Protein AF-A0A0F9M0K1-F1 (afdb_monomer_lite)

Secondary structure (DSSP, 8-state):
----TTSS-GGGGGSPTT--S--PPPSS-HHHHHHHHHHHHTTS---

Sequence (47 aa)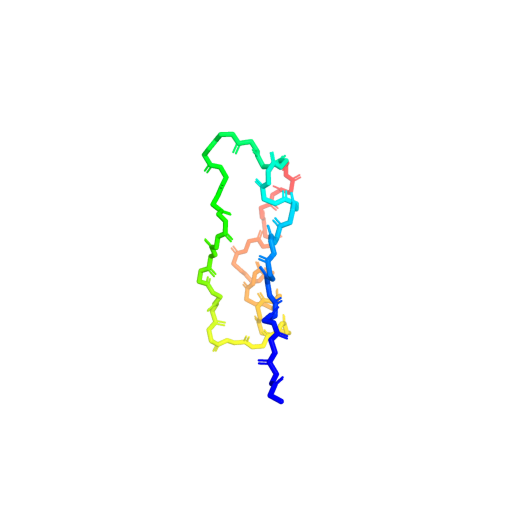:
MSENPYAEKPWLSSYEEGVPSHIDYPEMNIYEFLDNSAKEFGSRTAI

Radius of gyration: 16.44 Å; chains: 1; bounding box: 36×30×33 Å

Organism: NCBI:txid412755

Structure (mmCIF, N/CA/C/O backbone):
data_AF-A0A0F9M0K1-F1
#
_entry.id   AF-A0A0F9M0K1-F1
#
loop_
_atom_site.group_PDB
_atom_site.id
_atom_site.type_symbol
_atom_site.label_atom_id
_atom_site.label_alt_id
_atom_site.label_comp_id
_atom_site.label_asym_id
_atom_site.label_entity_id
_atom_site.label_seq_id
_atom_site.pdbx_PDB_ins_code
_atom_site.Cartn_x
_atom_site.Cartn_y
_atom_site.Cartn_z
_atom_site.occupancy
_atom_site.B_iso_or_equiv
_atom_site.auth_seq_id
_atom_site.auth_comp_id
_atom_site.auth_asym_id
_atom_site.auth_atom_id
_atom_site.pdbx_PDB_model_num
ATOM 1 N N . MET A 1 1 ? 19.640 -20.027 -17.441 1.00 50.06 1 MET A N 1
ATOM 2 C CA . MET A 1 1 ? 19.881 -19.036 -16.371 1.00 50.06 1 MET A CA 1
ATOM 3 C C . MET A 1 1 ? 18.595 -18.238 -16.223 1.00 50.06 1 MET A C 1
ATOM 5 O O . MET A 1 1 ? 18.057 -17.852 -17.248 1.00 50.06 1 MET A O 1
ATOM 9 N N . SER A 1 2 ? 18.028 -18.112 -15.025 1.00 57.97 2 SER A N 1
ATOM 10 C CA . SER A 1 2 ? 16.740 -17.433 -14.808 1.00 57.97 2 SER A CA 1
ATOM 11 C C . SER A 1 2 ? 16.916 -15.909 -14.700 1.00 57.97 2 SER A C 1
ATOM 13 O O . SER A 1 2 ? 17.496 -15.445 -13.722 1.00 57.97 2 SER A O 1
ATOM 15 N N . GLU A 1 3 ? 16.400 -15.147 -15.669 1.00 71.44 3 GLU A N 1
ATOM 16 C CA . GLU A 1 3 ? 16.184 -13.685 -15.609 1.00 71.44 3 GLU A CA 1
ATOM 17 C C . GLU A 1 3 ? 14.709 -13.376 -15.283 1.00 71.44 3 GLU A C 1
ATOM 19 O O . GLU A 1 3 ? 13.837 -14.214 -15.496 1.00 71.44 3 GLU A O 1
ATOM 24 N N . ASN A 1 4 ? 14.335 -12.149 -14.922 1.00 70.81 4 ASN A N 1
ATOM 25 C CA . ASN A 1 4 ? 14.390 -11.557 -13.581 1.00 70.81 4 ASN A CA 1
ATOM 26 C C . ASN A 1 4 ? 12.911 -11.339 -13.164 1.00 70.81 4 ASN A C 1
ATOM 28 O O . ASN A 1 4 ? 12.159 -10.821 -13.994 1.00 70.81 4 ASN A O 1
ATOM 32 N N . PRO A 1 5 ? 12.468 -11.697 -11.935 1.00 67.88 5 PRO A N 1
ATOM 33 C CA . PRO A 1 5 ? 11.052 -11.712 -11.506 1.00 67.88 5 PRO A CA 1
ATOM 34 C C . PRO A 1 5 ? 10.298 -10.374 -11.594 1.00 67.88 5 PRO A C 1
ATOM 36 O O . PRO A 1 5 ? 9.108 -10.309 -11.297 1.00 67.88 5 PRO A O 1
ATOM 39 N N . TYR A 1 6 ? 10.980 -9.304 -11.983 1.00 64.62 6 TYR A N 1
ATOM 40 C CA . TYR A 1 6 ? 10.503 -7.935 -11.924 1.00 64.62 6 TYR A CA 1
ATOM 41 C C . TYR A 1 6 ? 11.083 -7.063 -13.035 1.00 64.62 6 TYR A C 1
ATOM 43 O O . TYR A 1 6 ? 11.267 -5.872 -12.814 1.00 64.62 6 TYR A O 1
ATOM 51 N N . ALA A 1 7 ? 11.401 -7.640 -14.197 1.00 70.75 7 ALA A N 1
ATOM 52 C CA . ALA A 1 7 ? 12.295 -7.019 -15.175 1.00 70.75 7 ALA A CA 1
ATOM 53 C C . ALA A 1 7 ? 12.037 -5.524 -15.464 1.00 70.75 7 ALA A C 1
ATOM 55 O O . ALA A 1 7 ? 13.008 -4.787 -15.551 1.00 70.75 7 ALA A O 1
ATOM 56 N N . GLU A 1 8 ? 10.792 -5.034 -15.497 1.00 77.12 8 GLU A N 1
ATOM 57 C CA . GLU A 1 8 ? 10.548 -3.577 -15.553 1.00 77.12 8 GLU A CA 1
ATOM 58 C C . GLU A 1 8 ? 9.451 -3.056 -14.606 1.00 77.12 8 GLU A C 1
ATOM 60 O O . GLU A 1 8 ? 9.231 -1.851 -14.558 1.00 77.12 8 GLU A O 1
ATOM 65 N N . LYS A 1 9 ? 8.759 -3.931 -13.849 1.00 85.31 9 LYS A N 1
ATOM 66 C CA . LYS A 1 9 ? 7.563 -3.609 -13.025 1.00 85.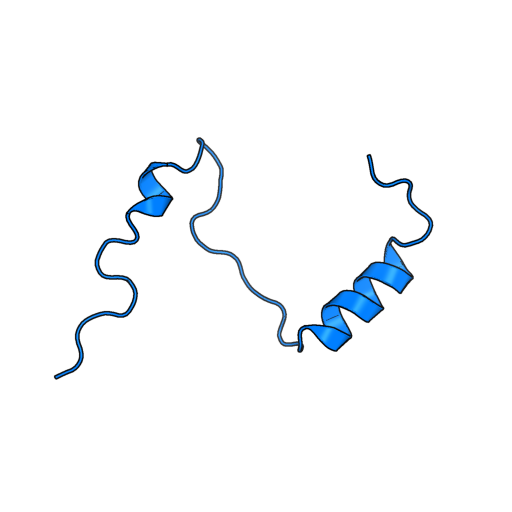31 9 LYS A CA 1
ATOM 67 C C . LYS A 1 9 ? 6.747 -2.413 -13.580 1.00 85.31 9 LYS A C 1
ATOM 69 O O . LYS A 1 9 ? 6.580 -1.416 -12.875 1.00 85.31 9 LYS A O 1
ATOM 74 N N . PRO A 1 10 ? 6.240 -2.474 -14.827 1.00 85.88 10 PRO A N 1
ATOM 75 C CA . PRO A 1 10 ? 5.733 -1.297 -15.541 1.00 85.88 10 PRO A CA 1
ATOM 76 C C . PRO A 1 10 ? 4.574 -0.588 -14.826 1.00 85.88 10 PRO A C 1
ATOM 78 O O . PRO A 1 10 ? 4.403 0.617 -14.981 1.00 85.88 10 PRO A O 1
ATOM 81 N N . TRP A 1 11 ? 3.819 -1.295 -13.982 1.00 88.88 11 TRP A N 1
ATOM 82 C CA . TRP A 1 11 ? 2.763 -0.719 -13.142 1.00 88.88 11 TRP A CA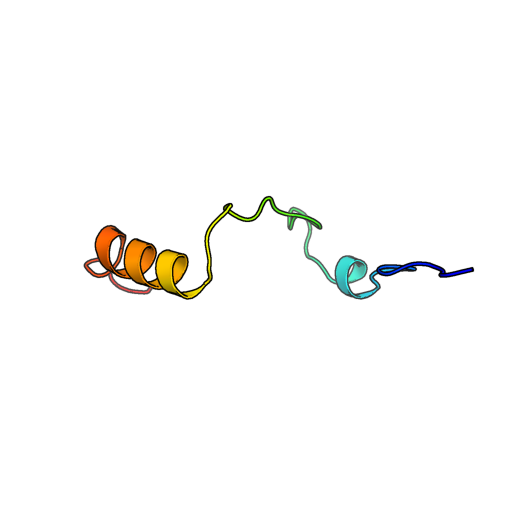 1
ATOM 83 C C . TRP A 1 11 ? 3.265 0.328 -12.138 1.00 88.88 11 TRP A C 1
ATOM 85 O O . TRP A 1 11 ? 2.502 1.221 -11.782 1.00 88.88 11 TRP A O 1
ATOM 95 N N . LEU A 1 12 ? 4.535 0.277 -11.717 1.00 89.00 12 LEU A N 1
ATOM 96 C CA . LEU A 1 12 ? 5.115 1.298 -10.839 1.00 89.00 12 LEU A CA 1
ATOM 97 C C . LEU A 1 12 ? 5.136 2.681 -11.496 1.00 89.00 12 LEU A C 1
ATOM 99 O O . LEU A 1 12 ? 5.066 3.681 -10.796 1.00 89.00 12 LEU A O 1
ATOM 103 N N . SER A 1 13 ? 5.195 2.752 -12.829 1.00 88.69 13 SER A N 1
ATOM 104 C CA . SER A 1 13 ? 5.134 4.031 -13.551 1.00 88.69 13 SER A CA 1
ATOM 105 C C . SER A 1 13 ? 3.770 4.719 -13.451 1.00 88.69 13 SER A C 1
ATOM 107 O O . SER A 1 13 ? 3.660 5.909 -13.721 1.00 88.69 13 SER A O 1
ATOM 109 N N . SER A 1 14 ? 2.729 3.970 -13.080 1.00 91.56 14 SER A N 1
ATOM 110 C CA . SER A 1 14 ? 1.363 4.470 -12.911 1.00 91.56 14 SER A CA 1
ATOM 111 C C . SER A 1 14 ? 1.038 4.815 -11.456 1.00 91.56 14 SER A C 1
ATOM 113 O O . SER A 1 14 ? -0.094 5.186 -11.162 1.00 91.56 14 SER A O 1
ATOM 115 N N . TYR A 1 15 ? 1.996 4.650 -10.540 1.00 92.75 15 TYR A N 1
ATOM 116 C CA . TYR A 1 15 ? 1.812 5.009 -9.139 1.00 92.75 15 TYR A CA 1
ATOM 117 C C . TYR A 1 15 ? 1.848 6.529 -8.997 1.00 92.75 15 TYR A C 1
ATOM 119 O O . TYR A 1 15 ? 2.682 7.201 -9.602 1.00 92.75 15 TYR A O 1
ATOM 127 N N . GLU A 1 16 ? 0.933 7.066 -8.196 1.00 93.50 16 GLU A N 1
ATOM 128 C CA . GLU A 1 16 ? 0.939 8.486 -7.864 1.00 93.50 16 GLU A CA 1
ATOM 129 C C . GLU A 1 16 ? 2.187 8.860 -7.057 1.00 93.50 16 GLU A C 1
ATOM 131 O O . GLU A 1 16 ? 2.842 8.024 -6.422 1.00 93.50 16 GLU A O 1
ATOM 136 N N . GLU A 1 17 ? 2.511 10.150 -7.073 1.00 90.44 17 GLU A N 1
ATOM 137 C CA . GLU A 1 17 ? 3.615 10.691 -6.294 1.00 90.44 17 GLU A CA 1
ATOM 138 C C . GLU A 1 17 ? 3.423 10.384 -4.800 1.00 90.44 17 GLU A C 1
ATOM 140 O O . GLU A 1 17 ? 2.386 10.678 -4.208 1.00 90.44 17 GLU A O 1
ATOM 145 N N . GLY A 1 18 ? 4.435 9.764 -4.189 1.00 89.50 18 GLY A N 1
ATOM 146 C CA . GLY A 1 18 ? 4.416 9.368 -2.779 1.00 89.50 18 GLY A CA 1
ATOM 147 C C . GLY A 1 18 ? 3.931 7.941 -2.504 1.00 89.50 18 GLY A C 1
ATOM 148 O O . GLY A 1 18 ? 4.086 7.474 -1.375 1.00 89.50 18 GLY A O 1
ATOM 149 N N . VAL A 1 19 ? 3.416 7.208 -3.498 1.00 92.06 19 VAL A N 1
ATOM 150 C CA . VAL A 1 19 ? 3.064 5.789 -3.320 1.00 92.06 19 VAL A CA 1
ATOM 151 C C . VAL A 1 19 ? 4.334 4.924 -3.368 1.00 92.06 19 VAL A C 1
ATOM 153 O O . VAL A 1 19 ? 5.072 4.960 -4.357 1.00 92.06 19 VAL A O 1
ATOM 156 N N . PRO A 1 20 ? 4.623 4.115 -2.331 1.00 91.06 20 PRO A N 1
ATOM 157 C CA . PRO A 1 20 ? 5.846 3.325 -2.285 1.00 91.06 20 PRO A CA 1
ATOM 158 C C . PRO A 1 20 ? 5.807 2.145 -3.271 1.00 91.06 20 PRO A C 1
ATOM 160 O O . PRO A 1 20 ? 4.817 1.425 -3.384 1.00 91.06 20 PRO A O 1
ATOM 163 N N . SER A 1 21 ? 6.926 1.894 -3.957 1.00 89.31 21 SER A N 1
ATOM 164 C CA . SER A 1 21 ? 7.086 0.769 -4.898 1.00 89.31 21 SER A CA 1
ATOM 165 C C .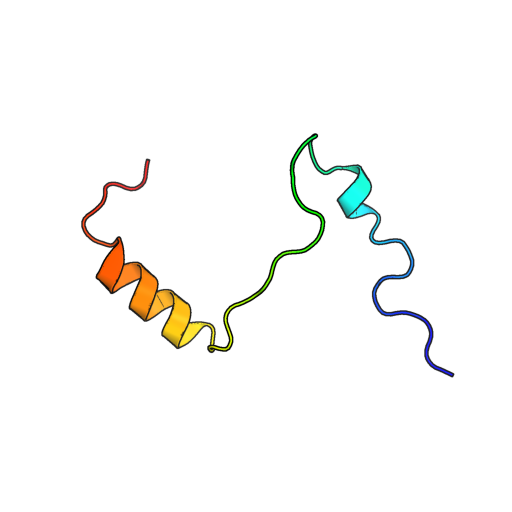 SER A 1 21 ? 7.345 -0.585 -4.219 1.00 89.31 21 SER A C 1
ATOM 167 O O . SER A 1 21 ? 7.386 -1.630 -4.882 1.00 89.31 21 SER A O 1
ATOM 169 N N . HIS A 1 22 ? 7.541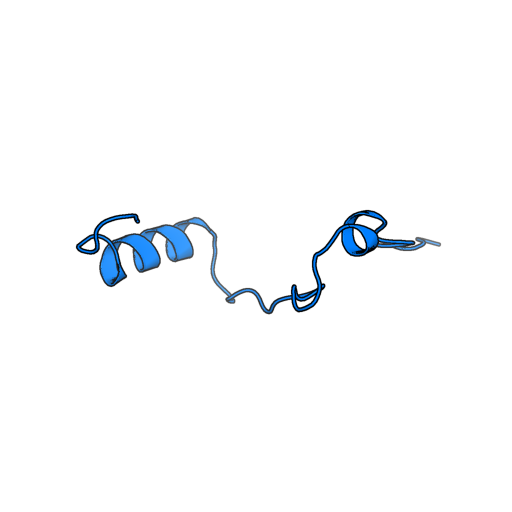 -0.562 -2.901 1.00 88.50 22 HIS A N 1
ATOM 170 C CA . HIS A 1 22 ? 7.793 -1.711 -2.046 1.00 88.50 22 HIS A CA 1
ATOM 171 C C . HIS A 1 22 ? 7.312 -1.419 -0.621 1.00 88.50 22 HIS A C 1
ATOM 173 O O . HIS A 1 22 ? 7.432 -0.290 -0.151 1.00 88.50 22 HIS A O 1
ATOM 179 N N . ILE A 1 23 ? 6.801 -2.447 0.055 1.00 88.88 23 ILE A N 1
ATOM 180 C CA . ILE A 1 23 ? 6.439 -2.421 1.471 1.00 88.88 23 ILE A CA 1
ATOM 181 C C . ILE A 1 23 ? 6.951 -3.694 2.137 1.00 88.88 23 ILE A C 1
ATOM 183 O O . ILE A 1 23 ? 7.003 -4.751 1.497 1.00 88.88 23 ILE A O 1
ATOM 187 N N . ASP A 1 24 ? 7.287 -3.578 3.417 1.00 89.25 24 ASP A N 1
ATOM 188 C CA . ASP A 1 24 ? 7.587 -4.727 4.258 1.00 89.25 24 ASP A CA 1
ATOM 189 C C . ASP A 1 24 ? 6.285 -5.438 4.612 1.00 89.25 24 ASP A C 1
ATOM 191 O O . ASP A 1 24 ? 5.332 -4.835 5.114 1.00 89.25 24 ASP A O 1
ATOM 195 N N . TYR A 1 25 ? 6.242 -6.735 4.335 1.00 86.12 25 TYR A N 1
ATOM 196 C CA . TYR A 1 25 ? 5.122 -7.571 4.732 1.00 86.12 25 TYR A CA 1
ATOM 197 C C . TYR A 1 25 ? 5.411 -8.173 6.107 1.00 86.12 25 TYR A C 1
ATOM 199 O O . TYR A 1 25 ? 6.549 -8.576 6.362 1.00 86.12 25 TYR A O 1
ATOM 207 N N . PRO A 1 26 ? 4.407 -8.264 6.994 1.00 89.75 26 PRO A N 1
ATOM 208 C CA . PRO A 1 26 ? 4.596 -8.932 8.270 1.00 89.75 26 PRO A CA 1
ATOM 209 C C . PRO A 1 26 ? 4.939 -10.412 8.051 1.00 89.75 26 PRO A C 1
ATOM 211 O O . PRO A 1 26 ? 4.419 -11.049 7.134 1.00 89.75 26 PRO A O 1
ATOM 214 N N . GLU A 1 27 ? 5.782 -10.972 8.922 1.00 93.75 27 GLU A N 1
ATOM 215 C CA . GLU A 1 27 ? 6.120 -12.402 8.934 1.00 93.75 27 GLU A CA 1
ATOM 216 C C . GLU A 1 27 ? 4.970 -13.235 9.519 1.00 93.75 27 GLU A C 1
ATOM 218 O O . GLU A 1 27 ? 5.078 -13.857 10.574 1.00 93.75 27 GLU A O 1
ATOM 223 N N . MET A 1 28 ? 3.826 -13.208 8.847 1.00 94.94 28 MET A N 1
ATOM 224 C CA . MET A 1 28 ? 2.624 -13.927 9.245 1.00 94.94 28 MET A CA 1
ATOM 225 C C . MET A 1 28 ? 1.838 -14.358 8.017 1.00 94.94 28 MET A C 1
ATOM 227 O O . MET A 1 28 ? 1.983 -13.794 6.927 1.00 94.94 28 MET A O 1
ATOM 231 N N . ASN A 1 29 ? 0.986 -15.364 8.179 1.00 95.81 29 ASN A N 1
ATOM 232 C CA . ASN A 1 29 ? 0.141 -15.785 7.071 1.00 95.81 29 ASN A CA 1
ATOM 233 C C . ASN A 1 29 ? -1.084 -14.862 6.920 1.00 95.81 29 ASN A C 1
ATOM 235 O O . ASN A 1 29 ? -1.457 -14.107 7.819 1.00 95.81 29 ASN A O 1
ATOM 239 N N . ILE A 1 30 ? -1.738 -14.942 5.758 1.00 94.94 30 ILE A N 1
ATOM 240 C CA . ILE A 1 30 ? -2.894 -14.092 5.448 1.00 94.94 30 ILE A CA 1
ATOM 241 C C . ILE A 1 30 ? -4.058 -14.289 6.426 1.00 94.94 30 ILE A C 1
ATOM 243 O O . ILE A 1 30 ? -4.767 -13.338 6.738 1.00 94.94 30 ILE A O 1
ATOM 247 N N . TYR A 1 31 ? -4.251 -15.507 6.934 1.00 96.44 31 TYR A N 1
ATOM 248 C CA . TYR A 1 31 ? -5.328 -15.804 7.871 1.00 96.44 31 TYR A CA 1
ATOM 249 C C . TYR A 1 31 ? -5.105 -15.087 9.206 1.00 96.44 31 TYR A C 1
ATOM 251 O O . TYR A 1 31 ? -6.003 -14.409 9.702 1.00 96.44 31 TYR A O 1
ATOM 259 N N . GLU A 1 32 ? -3.889 -15.169 9.743 1.00 96.94 32 GLU A N 1
ATOM 260 C CA . GLU A 1 32 ? -3.499 -14.463 10.962 1.00 96.94 32 GLU A CA 1
ATOM 261 C C . GLU A 1 32 ? -3.605 -12.944 10.777 1.00 96.94 32 GLU A C 1
ATOM 263 O O . GLU A 1 32 ? -4.066 -12.245 11.678 1.00 96.94 32 GLU A O 1
ATOM 268 N N . PHE A 1 33 ? -3.214 -12.423 9.607 1.00 95.00 33 PHE A N 1
ATOM 269 C CA . PHE A 1 33 ? -3.284 -10.989 9.318 1.00 95.00 33 PHE A CA 1
ATOM 270 C C . PHE A 1 33 ? -4.728 -10.479 9.383 1.00 95.00 33 PHE A C 1
ATOM 272 O O . PHE A 1 33 ? -5.007 -9.452 10.010 1.00 95.00 33 PHE A O 1
ATOM 279 N N . LEU A 1 34 ? -5.659 -11.218 8.776 1.00 94.69 34 LEU A N 1
ATOM 280 C CA . LEU A 1 34 ? -7.078 -10.867 8.762 1.00 94.69 34 LEU A CA 1
ATOM 281 C C . LEU A 1 34 ? -7.713 -10.976 10.155 1.00 94.69 34 LEU A C 1
ATOM 283 O O . LEU A 1 34 ? -8.449 -10.073 10.554 1.00 94.69 34 LEU A O 1
ATOM 287 N N . ASP A 1 35 ? -7.401 -12.035 10.908 1.00 96.69 35 ASP A N 1
ATOM 288 C CA . ASP A 1 35 ? -7.914 -12.229 12.271 1.00 96.69 35 ASP A CA 1
ATOM 289 C C . ASP A 1 35 ? -7.433 -11.111 13.215 1.00 96.69 35 ASP A C 1
ATOM 291 O O . ASP A 1 35 ? -8.226 -10.519 13.952 1.00 96.69 35 ASP A O 1
ATOM 295 N N . ASN A 1 36 ? -6.153 -10.735 13.133 1.00 95.50 36 ASN A N 1
ATOM 296 C CA . ASN A 1 36 ? -5.606 -9.616 13.905 1.00 95.50 36 ASN A CA 1
ATOM 297 C C . ASN A 1 36 ? -6.250 -8.278 13.521 1.00 95.50 36 ASN A C 1
ATOM 299 O O . ASN A 1 36 ? -6.654 -7.518 14.402 1.00 95.50 36 ASN A O 1
ATOM 303 N N . SER A 1 37 ? -6.418 -8.017 12.222 1.00 93.69 37 SER A N 1
ATOM 304 C CA . SER A 1 37 ? -7.051 -6.785 11.733 1.00 93.69 37 SER A CA 1
ATOM 305 C C . SER A 1 37 ? -8.488 -6.643 12.241 1.00 93.69 37 SER A C 1
ATOM 307 O O . SER A 1 37 ? -8.885 -5.569 12.695 1.00 93.69 37 SER A O 1
ATOM 309 N N . ALA A 1 38 ? -9.268 -7.728 12.212 1.00 94.50 38 ALA A N 1
ATOM 310 C CA . ALA A 1 38 ? -10.643 -7.727 12.702 1.00 94.50 38 ALA A CA 1
ATOM 311 C C . ALA A 1 38 ? -10.714 -7.483 14.217 1.00 94.50 38 ALA A C 1
ATOM 313 O O . ALA A 1 38 ? -11.566 -6.721 14.676 1.00 94.50 38 ALA A O 1
ATOM 314 N N . LYS A 1 39 ? -9.801 -8.078 14.995 1.00 95.94 39 LYS A N 1
ATOM 315 C CA . LYS A 1 39 ? -9.715 -7.846 16.447 1.00 95.94 39 LYS A CA 1
ATOM 316 C C . LYS A 1 39 ? -9.359 -6.400 16.784 1.00 95.94 39 LYS A C 1
ATOM 318 O O . LYS A 1 39 ? -9.951 -5.833 17.698 1.00 95.94 39 LYS A O 1
ATOM 323 N N . GLU A 1 40 ? -8.402 -5.813 16.072 1.00 95.75 40 GLU A N 1
ATOM 324 C CA . GLU A 1 40 ? -7.884 -4.478 16.390 1.00 95.75 40 GLU A CA 1
ATOM 325 C C . GLU A 1 40 ? -8.785 -3.347 15.870 1.00 95.75 40 GLU A C 1
ATOM 327 O O . GLU A 1 40 ? -8.982 -2.329 16.542 1.00 95.75 40 GLU A O 1
ATOM 332 N N . PHE A 1 41 ? -9.359 -3.525 14.680 1.00 95.06 41 PHE A N 1
ATOM 333 C CA . PHE A 1 41 ? -10.059 -2.462 13.960 1.00 95.06 41 PHE A CA 1
ATOM 334 C C . PHE A 1 41 ? -11.549 -2.728 13.738 1.00 95.06 41 PHE A C 1
ATOM 336 O O . PHE A 1 41 ? -12.243 -1.828 13.278 1.00 95.06 41 PHE A O 1
ATOM 343 N N . GLY A 1 42 ? -12.077 -3.905 14.088 1.00 93.94 42 GLY A N 1
ATOM 344 C CA . GL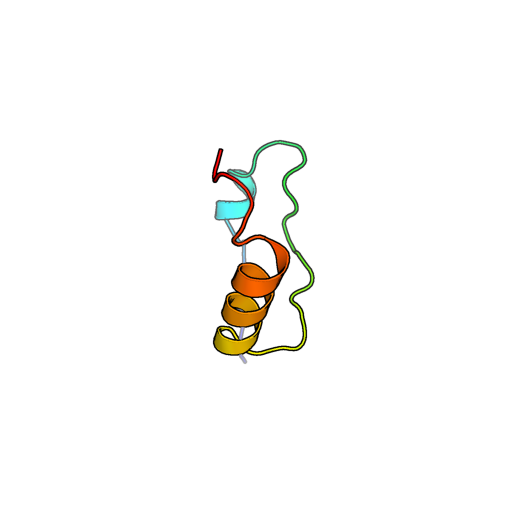Y A 1 42 ? -13.452 -4.304 13.753 1.00 93.94 42 GLY A CA 1
ATOM 345 C C . GLY A 1 42 ? -14.564 -3.459 14.384 1.00 93.94 42 GLY A C 1
ATOM 346 O O . GLY A 1 42 ? -15.701 -3.507 13.926 1.00 93.94 42 GLY A O 1
ATOM 347 N N . SER A 1 43 ? -14.256 -2.665 15.413 1.00 94.12 43 SER A N 1
ATOM 348 C CA . SER A 1 43 ? -15.194 -1.703 16.012 1.00 94.12 43 SER A CA 1
ATOM 349 C C . SER A 1 43 ? -15.172 -0.323 15.347 1.00 94.12 43 SER A C 1
ATOM 351 O O . SER A 1 43 ? -15.993 0.531 15.685 1.00 94.12 43 SER A O 1
ATOM 353 N N . ARG A 1 44 ? -14.239 -0.077 14.421 1.00 94.38 44 ARG A N 1
ATOM 354 C CA . ARG A 1 44 ? -14.139 1.183 13.683 1.00 94.38 44 ARG A CA 1
ATOM 355 C C . ARG A 1 44 ? -15.068 1.130 12.476 1.00 94.38 44 ARG A C 1
ATOM 357 O O . ARG A 1 44 ? -15.118 0.135 11.760 1.00 94.38 44 ARG A O 1
ATOM 364 N N . THR A 1 45 ? -15.780 2.223 12.228 1.00 90.00 45 THR A N 1
ATOM 365 C CA . THR A 1 45 ? -16.539 2.388 10.987 1.00 90.00 45 THR A CA 1
ATOM 366 C C . THR A 1 45 ? -15.573 2.363 9.808 1.00 90.00 45 THR A C 1
ATOM 368 O O . THR A 1 45 ? -14.609 3.128 9.795 1.00 90.00 45 THR A O 1
ATOM 371 N N . ALA A 1 46 ? -15.833 1.504 8.823 1.00 84.44 46 ALA A N 1
ATOM 372 C CA . ALA A 1 46 ? -15.153 1.576 7.537 1.00 84.44 46 ALA A CA 1
ATOM 373 C C . ALA A 1 46 ? -15.611 2.860 6.828 1.00 84.44 46 ALA A C 1
ATOM 375 O O . ALA A 1 46 ? -16.791 2.985 6.491 1.00 84.44 46 ALA A O 1
ATOM 376 N N . ILE A 1 47 ? -14.694 3.817 6.692 1.00 72.19 47 ILE A N 1
ATOM 377 C CA . ILE A 1 47 ? -14.901 5.116 6.038 1.00 72.19 47 ILE A CA 1
ATOM 378 C C . ILE A 1 47 ? -14.093 5.206 4.752 1.00 72.19 47 ILE A C 1
ATOM 380 O O . ILE A 1 47 ? -13.002 4.594 4.708 1.00 72.19 47 ILE A O 1
#

pLDDT: mean 87.23, std 10.89, range [50.06, 96.94]

Foldseek 3Di:
DDDDPCNPVVCVVVDDPPDDPDDDDDPDDPVVVVVVCCVVPVVPDDD